Protein AF-A0A0K2RGX8-F1 (afdb_monomer_lite)

Structure (mmCIF, N/CA/C/O backbone):
data_AF-A0A0K2RGX8-F1
#
_entry.id   AF-A0A0K2RGX8-F1
#
loop_
_atom_site.group_PDB
_atom_site.id
_atom_site.type_symbol
_atom_site.label_atom_id
_atom_site.label_alt_id
_atom_site.label_comp_id
_atom_site.label_asym_id
_atom_site.label_entity_id
_atom_site.label_seq_id
_atom_site.pdbx_PDB_ins_code
_atom_site.Cartn_x
_atom_site.Cartn_y
_atom_site.Cartn_z
_atom_site.occupancy
_atom_site.B_iso_or_equiv
_atom_site.auth_seq_id
_atom_site.auth_comp_id
_atom_site.auth_asym_id
_atom_site.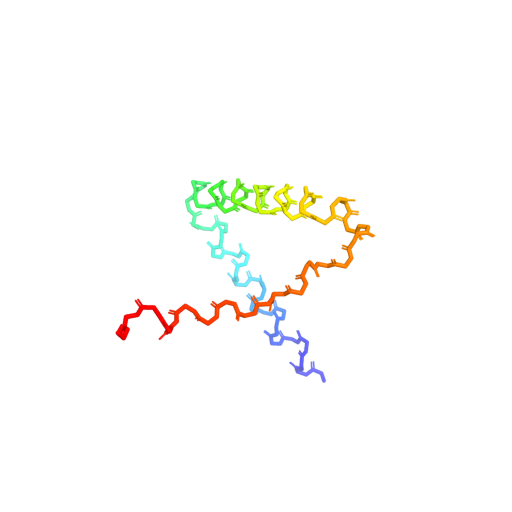auth_atom_id
_atom_site.pdbx_PDB_model_num
ATOM 1 N N . MET A 1 1 ? 15.446 -18.763 13.310 1.00 58.69 1 MET A N 1
ATOM 2 C CA . MET A 1 1 ? 14.280 -18.487 14.181 1.00 58.69 1 MET A CA 1
ATOM 3 C C . MET A 1 1 ? 14.032 -16.985 14.377 1.00 58.69 1 MET A C 1
ATOM 5 O O . MET A 1 1 ? 12.917 -16.549 14.143 1.00 58.69 1 MET A O 1
ATOM 9 N N . PHE A 1 2 ? 15.042 -16.169 14.717 1.00 60.81 2 PHE A N 1
ATOM 10 C CA . PHE A 1 2 ? 14.885 -14.722 14.994 1.00 60.81 2 PHE A CA 1
ATOM 11 C C . PHE A 1 2 ? 14.443 -13.832 13.815 1.00 60.81 2 PHE A C 1
ATOM 13 O O . PHE A 1 2 ? 13.876 -12.768 14.047 1.00 60.81 2 PHE A O 1
ATOM 20 N N . TYR A 1 3 ? 14.621 -14.280 12.570 1.00 69.00 3 TYR A N 1
ATOM 21 C CA . TYR A 1 3 ? 14.238 -13.519 11.373 1.00 69.00 3 TYR A CA 1
ATOM 22 C C . TYR A 1 3 ? 12.732 -13.263 11.224 1.00 69.00 3 TYR A C 1
ATOM 24 O O . TYR A 1 3 ? 12.357 -12.344 10.511 1.00 69.00 3 TYR A O 1
ATOM 32 N N . VAL A 1 4 ? 11.872 -14.046 11.883 1.00 74.62 4 VAL A N 1
ATOM 33 C CA . VAL A 1 4 ? 10.404 -13.892 11.789 1.00 74.62 4 VAL A CA 1
ATOM 34 C C . VAL A 1 4 ? 9.833 -13.209 13.032 1.00 74.62 4 VAL A C 1
ATOM 36 O O . VAL A 1 4 ? 8.872 -12.453 12.946 1.00 74.62 4 VAL A O 1
ATOM 39 N N . VAL A 1 5 ? 10.459 -13.422 14.191 1.00 80.94 5 VAL A N 1
ATOM 40 C CA . VAL A 1 5 ? 10.000 -12.861 15.470 1.00 80.94 5 VAL A CA 1
ATOM 41 C C . VAL A 1 5 ? 10.142 -11.340 15.482 1.00 80.94 5 VAL A C 1
ATOM 43 O O . VAL A 1 5 ? 9.233 -10.633 15.900 1.00 80.94 5 VAL A O 1
ATOM 46 N N . MET A 1 6 ? 11.266 -10.831 14.979 1.00 82.50 6 MET A N 1
ATOM 47 C CA . MET A 1 6 ? 11.558 -9.400 14.957 1.00 82.50 6 MET A CA 1
ATOM 48 C C . MET A 1 6 ? 10.588 -8.591 14.067 1.00 82.50 6 MET A C 1
ATOM 50 O O . MET A 1 6 ? 10.034 -7.611 14.566 1.00 82.50 6 MET A O 1
ATOM 54 N N . PRO A 1 7 ? 10.278 -9.000 12.817 1.00 84.94 7 PRO A N 1
ATOM 55 C CA . PRO A 1 7 ? 9.245 -8.327 12.028 1.00 84.94 7 PRO A CA 1
ATOM 56 C C . PRO A 1 7 ? 7.829 -8.543 12.576 1.00 84.94 7 PRO A C 1
ATOM 58 O O . PRO A 1 7 ? 7.000 -7.649 12.449 1.00 84.94 7 PRO A O 1
ATOM 61 N N . ALA A 1 8 ? 7.540 -9.678 13.225 1.00 87.38 8 ALA A N 1
ATOM 62 C CA . ALA A 1 8 ? 6.228 -9.907 13.834 1.00 87.38 8 ALA A CA 1
ATOM 63 C C . ALA A 1 8 ? 5.950 -8.937 14.994 1.00 87.38 8 ALA A C 1
ATOM 65 O O . ALA A 1 8 ? 4.857 -8.386 15.085 1.00 87.38 8 ALA A O 1
ATOM 66 N N . VAL A 1 9 ? 6.942 -8.689 15.855 1.00 88.19 9 VAL A N 1
ATOM 67 C CA . VAL A 1 9 ? 6.817 -7.706 16.942 1.00 88.19 9 VAL A CA 1
ATOM 68 C C . VAL A 1 9 ? 6.650 -6.293 16.380 1.00 88.19 9 VAL A C 1
ATOM 70 O O . VAL A 1 9 ? 5.783 -5.566 16.856 1.00 88.19 9 VAL A O 1
ATOM 73 N N . GLY A 1 10 ? 7.411 -5.934 15.339 1.00 85.00 10 GLY A N 1
ATOM 74 C CA . GLY A 1 10 ? 7.234 -4.667 14.621 1.00 85.00 10 GLY A CA 1
ATOM 75 C C . GLY A 1 10 ? 5.803 -4.497 14.109 1.00 85.00 10 GLY A C 1
ATOM 76 O O . GLY A 1 10 ? 5.131 -3.553 14.499 1.00 85.00 10 GLY A O 1
ATOM 77 N N . ALA A 1 11 ? 5.284 -5.486 13.375 1.00 87.44 11 ALA A N 1
ATOM 78 C CA . ALA A 1 11 ? 3.925 -5.456 12.835 1.00 87.44 11 ALA A CA 1
ATOM 79 C C . ALA A 1 11 ? 2.834 -5.302 13.913 1.00 87.44 11 ALA A C 1
ATOM 81 O O . ALA A 1 11 ? 1.837 -4.615 13.691 1.00 87.44 11 ALA A O 1
ATOM 82 N N . ILE A 1 12 ? 3.013 -5.921 15.087 1.00 86.56 12 ILE A N 1
ATOM 83 C CA . ILE A 1 12 ? 2.085 -5.772 16.219 1.00 86.56 12 ILE A CA 1
ATOM 84 C C . ILE A 1 12 ? 2.142 -4.348 16.781 1.00 86.56 12 ILE A C 1
ATOM 86 O O . ILE A 1 12 ? 1.095 -3.758 17.044 1.00 86.56 12 ILE A O 1
ATOM 90 N N . ILE A 1 13 ? 3.343 -3.793 16.961 1.00 85.69 13 ILE A N 1
ATOM 91 C CA . ILE A 1 13 ? 3.535 -2.433 17.478 1.00 85.69 13 ILE A CA 1
ATOM 92 C C . ILE A 1 13 ? 2.993 -1.401 16.488 1.00 85.69 13 ILE A C 1
ATOM 94 O O . ILE A 1 13 ? 2.283 -0.494 16.909 1.00 85.69 13 ILE A O 1
ATOM 98 N N . ASP A 1 14 ? 3.257 -1.565 15.192 1.00 84.06 14 ASP A N 1
ATOM 99 C CA . ASP A 1 14 ? 2.694 -0.729 14.131 1.00 84.06 14 ASP A CA 1
ATOM 100 C C . ASP A 1 14 ? 1.162 -0.776 14.165 1.00 84.06 14 ASP A C 1
ATOM 102 O O . ASP A 1 14 ? 0.512 0.263 14.250 1.00 84.06 14 ASP A O 1
ATOM 106 N N . GLY A 1 15 ? 0.564 -1.973 14.205 1.00 81.38 15 GLY A N 1
ATOM 107 C CA . GLY A 1 15 ? -0.889 -2.129 14.310 1.00 81.38 15 GLY A CA 1
ATOM 108 C C . GLY A 1 15 ? -1.478 -1.495 15.576 1.00 81.38 15 GLY A C 1
ATOM 109 O O . GLY A 1 15 ? -2.550 -0.884 15.527 1.00 81.38 15 GLY A O 1
ATOM 110 N N . PHE A 1 16 ? -0.771 -1.592 16.704 1.00 80.31 16 PHE A N 1
ATOM 111 C CA . PHE A 1 16 ? -1.178 -0.978 17.966 1.00 80.31 16 PHE A CA 1
ATOM 112 C C . PHE A 1 16 ? -1.057 0.549 17.933 1.00 80.31 16 PHE A C 1
AT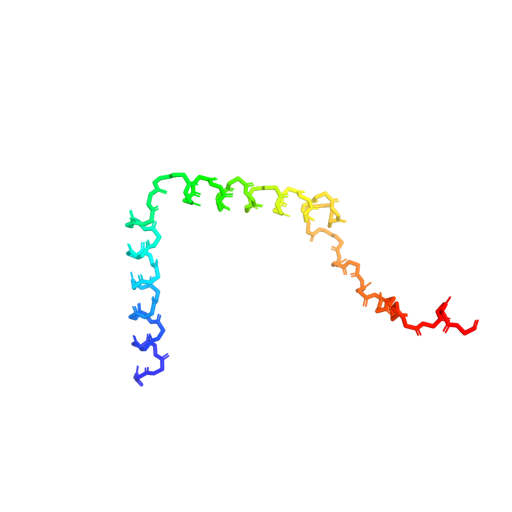OM 114 O O . PHE A 1 16 ? -1.969 1.234 18.394 1.00 80.31 16 PHE A O 1
ATOM 121 N N . LEU A 1 17 ? 0.012 1.097 17.340 1.00 81.12 17 LEU A N 1
ATOM 122 C CA . LEU A 1 17 ? 0.154 2.537 17.138 1.00 81.12 17 LEU A CA 1
ATOM 123 C C . LEU A 1 17 ? -0.926 3.067 16.208 1.00 81.12 17 LEU A C 1
ATOM 125 O O . LEU A 1 17 ? -1.554 4.059 16.549 1.00 81.12 17 LEU A O 1
ATOM 129 N N . LEU A 1 18 ? -1.195 2.399 15.083 1.00 75.44 18 LEU A N 1
ATOM 130 C CA . LEU A 1 18 ? -2.296 2.787 14.205 1.00 75.44 18 LEU A CA 1
ATOM 131 C C . LEU A 1 18 ? -3.633 2.776 14.951 1.00 75.44 18 LEU A C 1
ATOM 133 O O . LEU A 1 18 ? -4.404 3.710 14.790 1.00 75.44 18 LEU A O 1
ATOM 137 N N . SER A 1 19 ? -3.884 1.772 15.797 1.00 72.06 19 SER A N 1
ATOM 138 C CA . SER A 1 19 ? -5.119 1.673 16.592 1.00 72.06 19 SER A CA 1
ATOM 139 C C . SER A 1 19 ? -5.243 2.767 17.661 1.00 72.06 19 SER A C 1
ATOM 141 O O . SER A 1 19 ? -6.351 3.188 17.980 1.00 72.06 19 SER A O 1
ATOM 143 N N . GLN A 1 20 ? -4.115 3.223 18.215 1.00 72.31 20 GLN A N 1
ATOM 144 C CA . GLN A 1 20 ? -4.047 4.307 19.201 1.00 72.31 20 GLN A CA 1
ATOM 145 C C . GLN A 1 20 ? -3.998 5.704 18.561 1.00 72.31 20 GLN A C 1
ATOM 147 O O . GLN A 1 20 ? -4.348 6.684 19.219 1.00 72.31 20 GLN A O 1
ATOM 152 N N . LEU A 1 21 ? -3.569 5.821 17.300 1.00 62.34 21 LEU A N 1
ATOM 153 C CA . LEU A 1 21 ? -3.645 7.051 16.523 1.00 62.34 21 LEU A CA 1
ATOM 154 C C . LEU A 1 21 ? -5.105 7.264 16.119 1.00 62.34 21 LEU A C 1
ATOM 156 O O . LEU A 1 21 ? -5.579 6.673 15.155 1.00 62.34 21 LEU A O 1
ATOM 160 N N . ASP A 1 22 ? -5.790 8.087 16.916 1.00 66.00 22 ASP A N 1
ATOM 161 C CA . ASP A 1 22 ? -6.993 8.873 16.617 1.00 66.00 22 ASP A CA 1
ATOM 162 C C . ASP A 1 22 ? -7.716 8.447 15.326 1.00 66.00 22 ASP A C 1
ATOM 164 O O . ASP A 1 22 ? -7.170 8.640 14.247 1.00 66.00 22 ASP A O 1
ATOM 168 N N . SER A 1 23 ? -8.934 7.885 15.403 1.00 66.75 23 SER A N 1
ATOM 169 C CA . SER A 1 23 ? -9.687 7.277 14.272 1.00 66.75 23 SER A CA 1
ATOM 170 C C . SER A 1 23 ? -9.629 8.036 12.932 1.00 66.75 23 SER A C 1
ATOM 172 O O . SER A 1 23 ? -9.748 7.426 11.866 1.00 66.75 23 SER A O 1
ATOM 174 N N . ASN A 1 24 ? -9.415 9.351 12.963 1.00 71.50 24 ASN A N 1
ATOM 175 C CA . ASN A 1 24 ? -9.107 10.173 11.798 1.00 71.50 24 ASN A CA 1
ATOM 176 C C . ASN A 1 24 ? -7.863 9.714 11.011 1.00 71.50 24 ASN A C 1
ATOM 178 O O . ASN A 1 24 ? -7.916 9.665 9.787 1.00 71.50 24 ASN A O 1
ATOM 182 N N . ALA A 1 25 ? -6.764 9.346 11.672 1.00 79.88 25 ALA A N 1
ATOM 183 C CA . ALA A 1 25 ? -5.519 8.897 11.050 1.00 79.88 25 ALA A CA 1
ATOM 184 C C . ALA A 1 25 ? -5.688 7.564 10.305 1.00 79.88 25 ALA A C 1
ATOM 186 O O . ALA A 1 25 ? -5.269 7.453 9.152 1.00 79.88 25 ALA A O 1
ATOM 187 N N . ILE A 1 26 ? -6.368 6.582 10.915 1.00 80.50 26 ILE A N 1
ATOM 188 C CA . ILE A 1 26 ? -6.732 5.327 10.233 1.00 80.50 26 ILE A CA 1
ATOM 189 C C . ILE A 1 26 ? -7.624 5.625 9.030 1.00 80.50 26 ILE A C 1
ATOM 191 O O . ILE A 1 26 ? -7.377 5.114 7.940 1.00 80.50 26 ILE A O 1
ATOM 195 N N . THR A 1 27 ? -8.647 6.463 9.207 1.00 84.00 27 THR A N 1
ATOM 196 C CA . THR A 1 27 ? -9.598 6.795 8.139 1.00 84.00 27 THR A CA 1
ATOM 197 C C . THR A 1 27 ? -8.894 7.471 6.964 1.00 84.00 27 THR A C 1
ATOM 199 O O . THR A 1 27 ? -9.114 7.095 5.817 1.00 84.00 27 THR A O 1
ATOM 202 N N . LEU A 1 28 ? -7.992 8.415 7.234 1.00 85.31 28 LEU A N 1
ATOM 203 C CA . LEU A 1 28 ? -7.230 9.131 6.214 1.00 85.31 28 LEU A CA 1
ATOM 204 C C . LEU A 1 28 ? -6.239 8.204 5.496 1.00 85.31 28 LEU A C 1
ATOM 206 O O . LEU A 1 28 ? -6.157 8.240 4.269 1.00 85.31 28 LEU A O 1
ATOM 210 N N . GLY A 1 29 ? -5.567 7.310 6.229 1.00 84.19 29 GLY A N 1
ATOM 211 C CA . GLY A 1 29 ? -4.711 6.272 5.651 1.00 84.19 29 GLY A CA 1
ATOM 212 C C . GLY A 1 29 ? -5.483 5.276 4.782 1.00 84.19 29 GLY A C 1
ATOM 213 O O . GLY A 1 29 ? -5.022 4.918 3.702 1.00 84.19 29 GLY A O 1
ATOM 214 N N . LEU A 1 30 ? -6.683 4.869 5.202 1.00 86.56 30 LEU A N 1
ATOM 215 C CA . LEU A 1 30 ? -7.522 3.913 4.480 1.00 86.56 30 LEU A CA 1
ATOM 216 C C . LEU A 1 30 ? -8.156 4.540 3.234 1.00 86.56 30 LEU A C 1
ATOM 218 O O . LEU A 1 30 ? -8.143 3.923 2.172 1.00 86.56 30 LEU A O 1
ATOM 222 N N . ILE A 1 31 ? -8.625 5.789 3.324 1.00 91.62 31 ILE A N 1
ATOM 223 C CA . ILE A 1 31 ? -9.066 6.569 2.160 1.00 91.62 31 ILE A CA 1
ATOM 224 C C . ILE A 1 31 ? -7.914 6.695 1.164 1.00 91.62 31 ILE A C 1
ATOM 226 O O . ILE A 1 31 ? -8.091 6.399 -0.016 1.00 91.62 31 ILE A O 1
ATOM 230 N N . TRP A 1 32 ? -6.724 7.078 1.629 1.00 87.19 32 TRP A N 1
ATOM 231 C CA . TRP A 1 32 ? -5.547 7.208 0.774 1.00 87.19 32 TRP A CA 1
ATOM 232 C C . TRP A 1 32 ? -5.146 5.877 0.127 1.00 87.19 32 TRP A C 1
ATOM 234 O O . TRP A 1 32 ? -4.864 5.837 -1.070 1.00 87.19 32 TRP A O 1
ATOM 244 N N . LEU A 1 33 ? -5.183 4.772 0.879 1.00 90.19 33 LEU A N 1
ATOM 245 C CA . LEU A 1 33 ? -4.933 3.426 0.365 1.00 90.19 33 LEU A CA 1
ATOM 246 C C . LEU A 1 33 ? -5.954 3.051 -0.716 1.00 90.19 33 LEU A C 1
ATOM 248 O O . LEU A 1 33 ? -5.567 2.601 -1.790 1.00 90.19 33 LEU A O 1
ATOM 252 N N . CYS A 1 34 ? -7.247 3.270 -0.469 1.00 93.56 34 CYS A N 1
ATOM 253 C CA . CYS A 1 34 ? -8.304 3.017 -1.446 1.00 93.56 34 CYS A CA 1
ATOM 254 C C . CYS A 1 34 ? -8.111 3.847 -2.719 1.00 93.56 34 CYS A C 1
ATOM 256 O O . CYS A 1 34 ? -8.253 3.312 -3.819 1.00 93.56 34 CYS A O 1
ATOM 258 N N . VAL A 1 35 ? -7.746 5.125 -2.585 1.00 93.69 35 VAL A N 1
ATOM 259 C CA . VAL A 1 35 ? -7.435 5.996 -3.725 1.00 93.69 35 VAL A CA 1
ATOM 260 C C . VAL A 1 35 ? -6.220 5.466 -4.485 1.00 93.69 35 VAL A C 1
ATOM 262 O O . VAL A 1 35 ? -6.305 5.290 -5.696 1.00 93.69 35 VAL A O 1
ATOM 265 N N . GLY A 1 36 ? -5.121 5.140 -3.803 1.00 87.38 36 GLY A N 1
ATOM 266 C CA . GLY A 1 36 ? -3.911 4.598 -4.424 1.00 87.38 36 GLY A CA 1
ATOM 267 C C . GLY A 1 36 ? -4.159 3.275 -5.149 1.00 87.38 36 GLY A C 1
ATOM 268 O O . GLY A 1 36 ? -3.746 3.115 -6.294 1.00 87.38 36 GLY A O 1
ATOM 269 N N . VAL A 1 37 ? -4.899 2.351 -4.530 1.00 88.88 37 VAL A N 1
ATOM 270 C CA . VAL A 1 37 ? -5.299 1.073 -5.140 1.00 88.88 3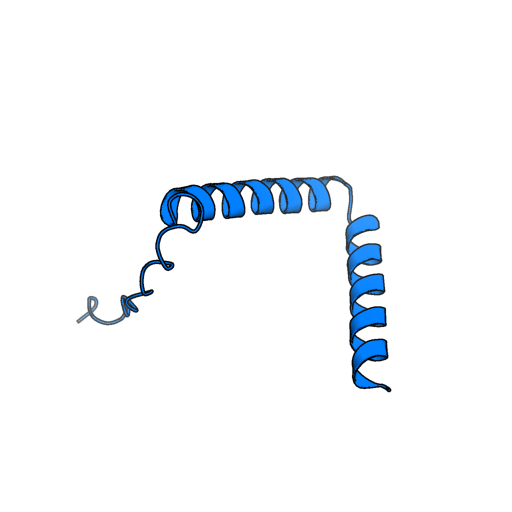7 VAL A CA 1
ATOM 271 C C . VAL A 1 37 ? -6.219 1.299 -6.339 1.00 88.88 37 VAL A C 1
ATOM 273 O O . VAL A 1 37 ? -6.032 0.658 -7.371 1.00 88.88 37 VAL A O 1
ATOM 276 N N . GLY A 1 38 ? -7.178 2.222 -6.243 1.00 91.38 38 GLY A N 1
ATOM 277 C CA . GLY A 1 38 ? -8.050 2.594 -7.355 1.00 91.38 38 GLY A CA 1
ATOM 278 C C . GLY A 1 38 ? -7.263 3.174 -8.530 1.00 91.38 38 GLY A C 1
ATOM 279 O O . GLY A 1 38 ? -7.409 2.707 -9.656 1.00 91.38 38 GLY A O 1
ATOM 280 N N . VAL A 1 39 ? -6.370 4.131 -8.267 1.00 86.25 39 VAL A N 1
ATOM 281 C CA . VAL A 1 39 ? -5.484 4.743 -9.268 1.00 86.25 39 VAL A CA 1
ATOM 282 C C . VAL A 1 39 ? -4.573 3.694 -9.904 1.00 86.25 39 VAL A C 1
ATOM 284 O O . VAL A 1 39 ? -4.516 3.609 -11.128 1.00 86.25 39 VAL A O 1
ATOM 287 N N . LEU A 1 40 ? -3.923 2.842 -9.107 1.00 82.56 40 LEU A N 1
ATOM 288 C CA . LEU A 1 40 ? -3.107 1.734 -9.611 1.00 82.56 40 LEU A CA 1
ATOM 289 C C . LEU A 1 40 ? -3.935 0.777 -10.464 1.00 82.56 40 LEU A C 1
ATOM 291 O O . LEU A 1 40 ? -3.494 0.395 -11.545 1.00 82.56 40 LEU A O 1
ATOM 295 N N . GLY A 1 41 ? -5.141 0.419 -10.026 1.00 84.12 41 GLY A N 1
ATOM 296 C CA . GLY A 1 41 ? -6.069 -0.420 -10.778 1.00 84.12 41 GLY A CA 1
ATOM 297 C C . GLY A 1 41 ? -6.478 0.209 -12.111 1.00 84.12 41 GLY A C 1
ATOM 298 O O . GLY A 1 41 ? -6.532 -0.487 -13.123 1.00 84.12 41 GLY A O 1
ATOM 299 N N . ILE A 1 42 ? -6.693 1.524 -12.150 1.00 81.88 42 ILE A N 1
ATOM 300 C CA . ILE A 1 42 ? -6.992 2.260 -13.384 1.00 81.88 42 ILE A CA 1
ATOM 301 C C . ILE A 1 42 ? -5.769 2.267 -14.314 1.00 81.88 42 ILE A C 1
ATOM 303 O O . ILE A 1 42 ? -5.892 1.889 -15.480 1.00 81.88 42 ILE A O 1
ATOM 307 N N . ILE A 1 43 ? -4.584 2.624 -13.803 1.00 76.00 43 ILE A N 1
ATOM 308 C CA . ILE A 1 43 ? -3.332 2.706 -14.579 1.00 76.00 43 ILE A CA 1
ATOM 309 C C . ILE A 1 43 ? -2.945 1.336 -15.148 1.00 76.00 43 ILE A C 1
ATOM 311 O O . ILE A 1 43 ? -2.609 1.209 -16.325 1.00 76.00 43 ILE A O 1
ATOM 315 N N . THR A 1 44 ? -3.043 0.284 -14.338 1.00 73.44 44 THR A N 1
ATOM 316 C CA . THR A 1 44 ? -2.680 -1.085 -14.732 1.00 73.44 44 THR A CA 1
ATOM 317 C C . THR A 1 44 ? -3.797 -1.823 -15.482 1.00 73.44 44 THR A C 1
ATOM 319 O O . THR A 1 44 ? -3.608 -2.980 -15.872 1.00 73.44 44 THR A O 1
ATOM 322 N N . LYS A 1 45 ? -4.966 -1.188 -15.699 1.00 68.88 45 LYS A N 1
ATOM 323 C CA . LYS A 1 45 ? -6.195 -1.834 -16.204 1.00 68.88 45 LYS A CA 1
ATOM 324 C C . LYS A 1 45 ? -6.492 -3.147 -15.463 1.00 68.88 45 LYS A C 1
ATOM 326 O O . LYS A 1 45 ? -6.668 -4.200 -16.076 1.00 68.88 45 LYS A O 1
ATOM 331 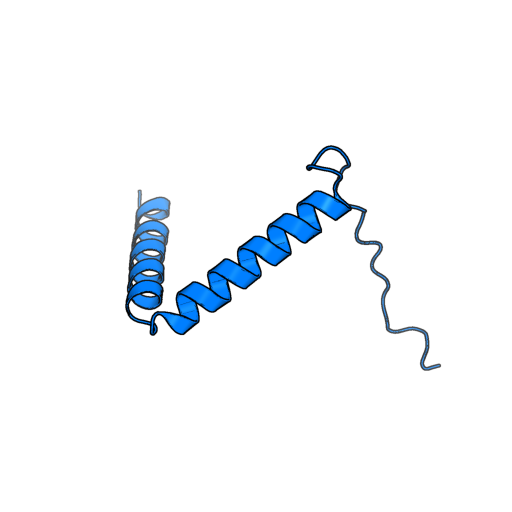N N . GLY A 1 46 ? -6.502 -3.082 -14.135 1.00 70.69 46 GLY A N 1
ATOM 332 C CA . GLY A 1 46 ? -6.723 -4.222 -13.249 1.00 70.69 46 GLY A CA 1
ATOM 333 C C . GLY A 1 46 ? -5.536 -5.182 -13.206 1.00 70.69 46 GLY A C 1
ATOM 334 O O . GLY A 1 46 ? -5.738 -6.386 -13.330 1.00 70.69 46 GLY A O 1
ATOM 335 N N . PHE A 1 47 ? -4.309 -4.658 -13.079 1.00 62.28 47 PHE A N 1
ATOM 336 C CA . PHE A 1 47 ? -3.065 -5.443 -13.029 1.00 62.28 47 PHE A CA 1
ATOM 337 C C . PHE A 1 47 ? -2.821 -6.317 -14.269 1.00 62.28 47 PHE A C 1
ATOM 339 O O . PHE A 1 47 ? -2.043 -7.267 -14.237 1.00 62.28 47 PHE A O 1
ATOM 346 N N . ARG A 1 48 ? -3.490 -5.999 -15.383 1.00 60.66 48 ARG A N 1
ATOM 347 C CA . ARG A 1 48 ? -3.424 -6.773 -16.628 1.00 60.66 48 ARG A CA 1
ATOM 348 C C . ARG A 1 48 ? -2.379 -6.226 -17.602 1.00 60.66 48 ARG A C 1
ATOM 350 O O . ARG A 1 48 ? -1.970 -6.933 -18.517 1.00 60.66 48 ARG A O 1
ATOM 357 N N . LYS A 1 49 ? -1.925 -4.988 -17.402 1.00 56.16 49 LYS A N 1
ATOM 358 C CA . LYS A 1 49 ? -0.699 -4.455 -18.003 1.00 56.16 49 LYS A CA 1
ATOM 359 C C . LYS A 1 49 ? 0.380 -4.378 -16.932 1.00 56.16 49 LYS A C 1
ATOM 361 O O . LYS A 1 49 ? 0.103 -3.889 -15.837 1.00 56.16 49 LYS A O 1
ATOM 366 N N . ALA A 1 50 ? 1.586 -4.846 -17.273 1.00 58.22 50 ALA A N 1
ATOM 367 C CA . ALA A 1 50 ? 2.778 -4.584 -16.476 1.00 58.22 50 ALA A CA 1
ATOM 368 C C . ALA A 1 50 ? 2.808 -3.082 -16.149 1.00 58.22 50 ALA A C 1
ATOM 370 O O . ALA A 1 50 ? 2.493 -2.284 -17.045 1.00 58.22 50 ALA A O 1
ATOM 371 N N . PRO A 1 51 ? 3.069 -2.708 -14.881 1.00 55.97 51 PRO A N 1
ATOM 372 C CA . PRO A 1 51 ? 3.117 -1.310 -14.484 1.00 55.97 51 PRO A CA 1
ATOM 373 C C . PRO A 1 51 ? 4.001 -0.572 -15.492 1.00 55.97 51 PRO A C 1
ATOM 375 O O . PRO A 1 51 ? 5.042 -1.124 -15.860 1.00 55.97 51 PRO A O 1
ATOM 378 N N . PRO A 1 52 ? 3.543 0.582 -16.019 1.00 60.91 52 PRO A N 1
ATOM 379 C CA . PRO A 1 52 ? 4.313 1.330 -17.003 1.00 60.91 52 PRO A CA 1
ATOM 380 C C . PRO A 1 52 ? 5.735 1.445 -16.469 1.00 60.91 52 PRO A C 1
ATOM 382 O O . PRO A 1 52 ? 5.896 1.800 -15.298 1.00 60.91 52 PRO A O 1
ATOM 385 N N . GLU A 1 53 ? 6.731 1.053 -17.278 1.00 57.31 53 GLU A N 1
ATOM 386 C CA . GLU A 1 53 ? 8.127 1.319 -16.944 1.00 57.31 53 GLU A CA 1
ATOM 387 C C . GLU A 1 53 ? 8.155 2.767 -16.487 1.00 57.31 53 GLU A C 1
ATOM 389 O O . GLU A 1 53 ? 7.711 3.659 -17.216 1.00 57.31 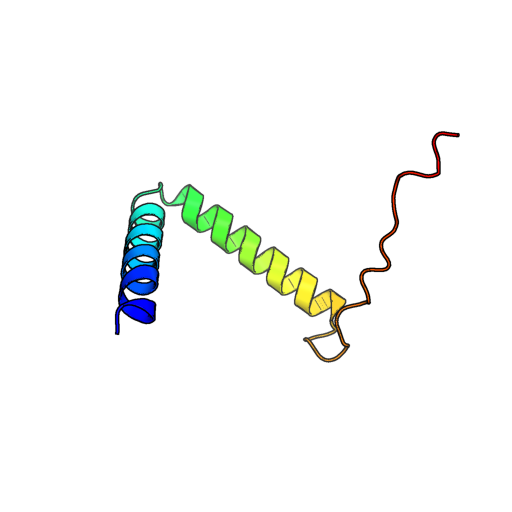53 GLU A O 1
ATOM 394 N N . MET A 1 54 ? 8.554 2.974 -15.234 1.00 55.94 54 MET A N 1
ATOM 395 C CA . MET A 1 54 ? 8.850 4.292 -14.714 1.00 55.94 54 MET A CA 1
ATOM 396 C C . MET A 1 54 ? 10.066 4.728 -15.524 1.00 55.94 54 MET A C 1
ATOM 398 O O . MET A 1 54 ? 11.200 4.539 -15.092 1.00 55.94 54 MET A O 1
ATOM 402 N N . VAL A 1 55 ? 9.834 5.188 -16.757 1.00 57.81 55 VAL A N 1
ATOM 403 C CA . VAL A 1 55 ? 10.807 5.940 -17.523 1.00 57.81 55 VAL A CA 1
ATOM 404 C C . VAL A 1 55 ? 11.110 7.069 -16.573 1.00 57.81 55 VAL A C 1
ATOM 406 O O . VAL A 1 55 ? 10.230 7.869 -16.254 1.00 57.81 55 VAL A O 1
ATOM 409 N N . MET A 1 56 ? 12.290 6.991 -15.976 1.00 53.72 56 MET A N 1
ATOM 410 C CA . MET A 1 56 ? 12.809 8.006 -15.093 1.00 53.72 56 MET A CA 1
ATOM 411 C C . MET A 1 56 ? 12.830 9.271 -15.946 1.00 53.72 56 MET A C 1
ATOM 413 O O . MET A 1 56 ? 13.781 9.503 -16.683 1.00 53.72 56 MET A O 1
ATOM 417 N N . GLU A 1 57 ? 11.751 10.054 -15.933 1.00 62.06 57 GLU A N 1
ATOM 418 C CA . GLU A 1 57 ? 11.828 11.452 -16.312 1.00 62.06 57 GLU A CA 1
ATOM 419 C C . GLU A 1 57 ? 12.644 12.090 -15.199 1.00 62.06 57 GLU A C 1
ATOM 421 O O . GLU A 1 57 ? 12.135 12.570 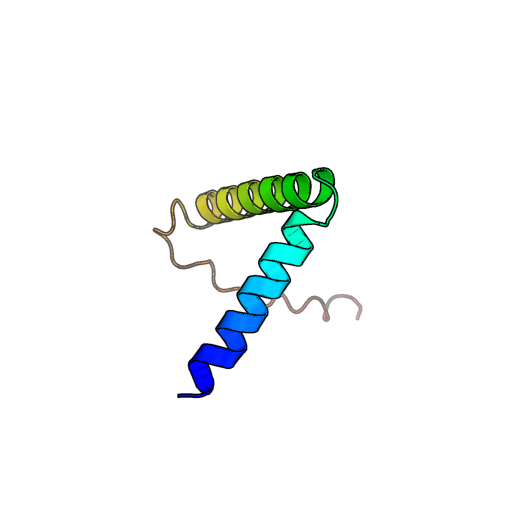-14.185 1.00 62.06 57 GLU A O 1
ATOM 426 N N . GLU A 1 58 ? 13.955 11.966 -15.380 1.00 60.84 58 GLU A N 1
ATOM 427 C CA . GLU A 1 58 ? 15.006 12.733 -14.754 1.00 60.84 58 GLU A CA 1
ATOM 428 C C . GLU A 1 58 ? 14.655 14.203 -14.982 1.00 60.84 58 GLU A C 1
ATOM 430 O O . GLU A 1 58 ? 15.022 14.842 -15.969 1.00 60.84 58 GLU A O 1
ATOM 435 N N . LYS A 1 59 ? 13.823 14.730 -14.084 1.00 54.34 59 LYS A N 1
ATOM 436 C CA . LYS A 1 59 ? 13.416 16.127 -14.037 1.00 54.34 59 LYS A CA 1
ATOM 437 C C . LYS A 1 59 ? 14.586 16.948 -13.487 1.00 54.34 59 LYS A C 1
ATOM 439 O O . LYS A 1 59 ? 14.467 17.577 -12.443 1.00 54.34 59 LYS A O 1
ATOM 444 N N . GLU A 1 60 ? 15.711 16.911 -14.199 1.00 59.47 60 GLU A N 1
ATOM 445 C CA . GLU A 1 60 ? 16.944 17.648 -13.897 1.00 59.47 60 GLU A CA 1
ATOM 446 C C . GLU A 1 60 ? 17.607 18.292 -15.135 1.00 59.47 60 GLU A C 1
ATOM 448 O O . GLU A 1 60 ? 18.623 18.959 -14.992 1.00 59.47 60 GLU A O 1
ATOM 453 N N . ALA A 1 61 ? 17.018 18.212 -16.338 1.00 55.88 61 ALA A N 1
ATOM 454 C CA . ALA A 1 61 ? 17.652 18.731 -17.566 1.00 55.88 61 ALA A CA 1
ATOM 455 C C . ALA A 1 61 ? 16.925 19.900 -18.271 1.00 55.88 61 ALA A C 1
ATOM 457 O O . ALA A 1 61 ? 17.205 20.172 -19.435 1.00 55.88 61 ALA A O 1
ATOM 458 N N . ALA A 1 62 ? 15.987 20.595 -17.614 1.00 56.28 62 ALA A N 1
ATOM 459 C CA . ALA A 1 62 ? 15.259 21.724 -18.228 1.00 56.28 62 ALA A CA 1
ATOM 460 C C . ALA A 1 62 ? 15.520 23.092 -17.572 1.00 56.28 62 ALA A C 1
ATOM 462 O O . ALA A 1 62 ? 14.845 24.062 -17.905 1.00 56.28 62 ALA A O 1
ATOM 463 N N . LEU A 1 63 ? 16.489 23.174 -16.656 1.00 54.78 63 LEU A N 1
ATOM 464 C CA . LEU A 1 63 ? 17.055 24.438 -16.177 1.00 54.78 63 LEU A CA 1
ATOM 465 C C . LEU A 1 63 ? 18.537 24.500 -16.586 1.00 54.78 63 LEU A C 1
ATOM 467 O O . LEU A 1 63 ? 19.423 24.532 -15.736 1.00 54.78 63 LEU A O 1
ATOM 471 N N . VAL A 1 64 ? 18.784 24.446 -17.897 1.00 50.88 64 VAL A N 1
ATOM 472 C CA . VAL A 1 64 ? 20.037 24.879 -18.538 1.00 50.88 64 VAL A CA 1
ATOM 473 C C . VAL A 1 64 ? 19.694 26.032 -19.465 1.00 50.88 64 VAL A C 1
ATOM 475 O O . VAL A 1 64 ? 18.667 25.907 -20.170 1.00 50.88 64 VAL A O 1
#

pLDDT: mean 73.85, std 12.81, range [50.88, 93.69]

Foldseek 3Di:
DVVVVVVVVVVVVVVVVLVVPDVVSVVVVVVVVVVVVVVQCVQCVNVVRDRPPPPPPPVPPPPD

Radius of gyration: 18.55 Å; chains: 1; bounding box: 30×43×38 Å

Secondary structure (DSSP, 8-state):
-HHHHHHHHHHHHHHHHHHHSTHHHHHHHHHHHHHHHHHHHHHTTTTTSPPP------TTSS--

Sequence (64 aa):
MFYVVMPAVGAIIDGFLLSQLDSNAITLGLIWLCVGVGVLGIITKGFRKAPPEMVMEEKEAALV